Protein AF-A0A812TE23-F1 (afdb_monomer_lite)

Structure (mmCIF, N/CA/C/O backbone):
data_AF-A0A812TE23-F1
#
_entry.id   AF-A0A812TE23-F1
#
loop_
_atom_site.group_PDB
_atom_site.id
_atom_site.type_symbol
_atom_site.label_atom_id
_atom_site.label_alt_id
_atom_site.label_comp_id
_atom_site.label_asym_id
_atom_site.label_entity_id
_atom_site.label_seq_id
_atom_site.pdbx_PDB_ins_code
_atom_site.Cartn_x
_atom_site.Cartn_y
_atom_site.Cartn_z
_atom_site.occupancy
_atom_site.B_iso_or_equiv
_atom_site.auth_seq_id
_atom_site.auth_comp_id
_atom_site.auth_asym_id
_atom_site.auth_atom_id
_atom_site.pdbx_PDB_model_num
ATOM 1 N N . MET A 1 1 ? -45.251 -13.362 -56.489 1.00 48.28 1 MET A N 1
ATOM 2 C CA . MET A 1 1 ? -43.786 -13.548 -56.474 1.00 48.28 1 MET A CA 1
ATOM 3 C C . MET A 1 1 ? -43.136 -12.294 -57.039 1.00 48.28 1 MET A C 1
ATOM 5 O O . MET A 1 1 ? -43.246 -12.066 -58.232 1.00 48.28 1 MET A O 1
ATOM 9 N N . LEU A 1 2 ? -42.513 -11.473 -56.194 1.00 46.50 2 LEU A N 1
ATOM 10 C CA . LEU A 1 2 ? -41.567 -10.437 -56.615 1.00 46.50 2 LEU A CA 1
ATOM 11 C C . LEU A 1 2 ? -40.347 -10.559 -55.700 1.00 46.50 2 LEU A C 1
ATOM 13 O O . LEU A 1 2 ? -40.452 -10.357 -54.493 1.00 46.50 2 LEU A O 1
ATOM 17 N N . GLN A 1 3 ? -39.220 -10.970 -56.277 1.00 48.94 3 GLN A N 1
ATOM 18 C CA . GLN A 1 3 ? -37.922 -10.989 -55.607 1.00 48.94 3 GLN A CA 1
ATOM 19 C C . GLN A 1 3 ? -37.423 -9.546 -55.405 1.00 48.94 3 GLN A C 1
ATOM 21 O O . GLN A 1 3 ? -37.576 -8.729 -56.316 1.00 48.94 3 GLN A O 1
ATOM 26 N N . PRO A 1 4 ? -36.798 -9.210 -54.264 1.00 49.75 4 PRO A N 1
ATOM 27 C CA . PRO A 1 4 ? -36.135 -7.925 -54.099 1.00 49.75 4 PRO A CA 1
ATOM 28 C C . PRO A 1 4 ? -34.776 -7.919 -54.820 1.00 49.75 4 PRO A C 1
ATOM 30 O O . PRO A 1 4 ? -33.971 -8.837 -54.673 1.00 49.75 4 PRO A O 1
ATOM 33 N N . GLN A 1 5 ? -34.528 -6.865 -55.600 1.00 48.06 5 GLN A N 1
ATOM 34 C CA . GLN A 1 5 ? -33.266 -6.611 -56.303 1.00 48.06 5 GLN A CA 1
ATOM 35 C C . GLN A 1 5 ? -32.179 -6.101 -55.329 1.00 48.06 5 GLN A C 1
ATOM 37 O O . GLN A 1 5 ? -32.487 -5.277 -54.461 1.00 48.06 5 GLN A O 1
ATOM 42 N N . PRO A 1 6 ? -30.907 -6.524 -55.463 1.00 48.12 6 PRO A N 1
ATOM 43 C CA . PRO A 1 6 ? -29.810 -6.040 -54.625 1.00 48.12 6 PRO A CA 1
ATOM 44 C C . PRO A 1 6 ? -29.301 -4.656 -55.073 1.00 48.12 6 PRO A C 1
ATOM 46 O O . PRO A 1 6 ? -29.180 -4.377 -56.265 1.00 48.12 6 PRO A O 1
ATOM 49 N N . ARG A 1 7 ? -28.960 -3.782 -54.113 1.00 54.75 7 ARG A N 1
ATOM 50 C CA . ARG A 1 7 ? -28.293 -2.493 -54.385 1.00 54.75 7 ARG A CA 1
ATOM 51 C C . ARG A 1 7 ? -26.775 -2.693 -54.525 1.00 54.75 7 ARG A C 1
ATOM 53 O O . ARG A 1 7 ? -26.202 -3.388 -53.686 1.00 54.75 7 ARG A O 1
ATOM 60 N N . PRO A 1 8 ? -26.092 -2.039 -55.479 1.00 49.41 8 PRO A N 1
ATOM 61 C CA . PRO A 1 8 ? -24.636 -2.047 -55.531 1.00 49.41 8 PRO A CA 1
ATOM 62 C C . PRO A 1 8 ? -24.071 -0.983 -54.577 1.00 49.41 8 PRO A C 1
ATOM 64 O O . PRO A 1 8 ? -24.345 0.204 -54.735 1.00 49.41 8 PRO A O 1
ATOM 67 N N . TYR A 1 9 ? -23.260 -1.389 -53.598 1.00 44.09 9 TYR A N 1
ATOM 68 C CA . TYR A 1 9 ? -22.404 -0.473 -52.832 1.00 44.09 9 TYR A CA 1
ATOM 69 C C . TYR A 1 9 ? -20.944 -0.766 -53.188 1.00 44.09 9 TYR A C 1
ATOM 71 O O . TYR A 1 9 ? -20.261 -1.549 -52.534 1.00 44.09 9 TYR A O 1
ATOM 79 N N . ALA A 1 10 ? -20.476 -0.169 -54.283 1.00 54.53 10 ALA A N 1
ATOM 80 C CA . ALA A 1 10 ? -19.068 -0.167 -54.661 1.00 54.53 10 ALA A CA 1
ATOM 81 C C . ALA A 1 10 ? -18.428 1.135 -54.159 1.00 54.53 10 ALA A C 1
ATOM 83 O O . ALA A 1 10 ? -18.445 2.155 -54.839 1.00 54.53 10 ALA A O 1
ATOM 84 N N . GLY A 1 11 ? -17.881 1.097 -52.945 1.00 45.56 11 GLY A N 1
ATOM 85 C CA . GLY A 1 11 ? -17.063 2.167 -52.375 1.00 45.56 11 GLY A CA 1
ATOM 86 C C . GLY A 1 11 ? -15.777 1.575 -51.812 1.00 45.56 11 GLY A C 1
ATOM 87 O O . GLY A 1 11 ? -15.741 1.127 -50.670 1.00 45.56 11 GLY A O 1
ATOM 88 N N . ARG A 1 12 ? -14.726 1.516 -52.632 1.00 51.06 12 ARG A N 1
ATOM 89 C CA . ARG A 1 12 ? -13.397 1.027 -52.244 1.00 51.06 12 ARG A CA 1
ATOM 90 C C . ARG A 1 12 ? -12.730 2.093 -51.365 1.00 51.06 12 ARG A C 1
ATOM 92 O O . ARG A 1 12 ? -12.370 3.153 -51.866 1.00 51.06 12 ARG A O 1
ATOM 99 N N . MET A 1 13 ? -12.589 1.835 -50.065 1.00 46.22 13 MET A N 1
ATOM 100 C CA . MET A 1 13 ? -11.836 2.714 -49.158 1.00 46.22 13 MET A CA 1
ATOM 101 C C . MET A 1 13 ? -10.345 2.716 -49.550 1.00 46.22 13 MET A C 1
ATOM 103 O O . MET A 1 13 ? -9.791 1.640 -49.796 1.00 46.22 13 MET A O 1
ATOM 107 N N . PRO A 1 14 ? -9.668 3.876 -49.613 1.00 45.31 14 PRO A N 1
ATOM 108 C CA . PRO A 1 14 ? -8.241 3.917 -49.897 1.00 45.31 14 PRO A CA 1
ATOM 109 C C . PRO A 1 14 ? -7.450 3.372 -48.701 1.00 45.31 14 PRO A C 1
ATOM 111 O O . PRO A 1 14 ? -7.550 3.878 -47.583 1.00 45.31 14 PRO A O 1
ATOM 114 N N . VAL A 1 15 ? -6.636 2.344 -48.944 1.00 52.97 15 VAL A N 1
ATOM 115 C CA . VAL A 1 15 ? -5.660 1.841 -47.972 1.00 52.97 15 VAL A CA 1
ATOM 116 C C . VAL A 1 15 ? -4.535 2.871 -47.879 1.00 52.97 15 VAL A C 1
ATOM 118 O O . VAL A 1 15 ? -3.772 3.055 -48.827 1.00 52.97 15 VAL A O 1
ATOM 121 N N . ARG A 1 16 ? -4.437 3.578 -46.748 1.00 47.94 16 ARG A N 1
ATOM 122 C CA . ARG A 1 16 ? -3.275 4.424 -46.458 1.00 47.94 16 ARG A CA 1
ATOM 123 C C . ARG A 1 16 ? -2.052 3.527 -46.262 1.00 47.94 16 ARG A C 1
ATOM 125 O O . ARG A 1 16 ? -2.007 2.731 -45.331 1.00 47.94 16 ARG A O 1
ATOM 132 N N . SER A 1 17 ? -1.069 3.689 -47.143 1.00 53.16 17 SER A N 1
ATOM 133 C CA . SER A 1 17 ? 0.289 3.166 -46.985 1.00 53.16 17 SER A CA 1
ATOM 134 C C . SER A 1 17 ? 0.860 3.613 -45.637 1.00 53.16 17 SER A C 1
ATOM 136 O O . SER A 1 17 ? 0.932 4.816 -45.378 1.00 53.16 17 SER A O 1
ATOM 138 N N . LEU A 1 18 ? 1.279 2.668 -44.789 1.00 48.16 18 LEU A N 1
ATOM 139 C CA . LEU A 1 18 ? 2.090 2.980 -43.613 1.00 48.16 18 LEU A CA 1
ATOM 140 C C . LEU A 1 18 ? 3.427 3.550 -44.102 1.00 48.16 18 LEU A C 1
ATOM 142 O O . LEU A 1 18 ? 4.224 2.847 -44.719 1.00 48.16 18 LEU A O 1
ATOM 146 N N . GLY A 1 19 ? 3.643 4.843 -43.865 1.00 41.72 19 GLY A N 1
ATOM 147 C CA . GLY A 1 19 ? 4.950 5.468 -44.034 1.00 41.72 19 GLY A CA 1
ATOM 148 C C . GLY A 1 19 ? 5.964 4.838 -43.080 1.00 41.72 19 GLY A C 1
ATOM 149 O O . GLY A 1 19 ? 5.621 4.469 -41.956 1.00 41.72 19 GLY A O 1
ATOM 150 N N . ALA A 1 20 ? 7.201 4.694 -43.554 1.00 48.09 20 ALA A N 1
ATOM 151 C CA . ALA A 1 20 ? 8.313 4.127 -42.807 1.00 48.09 20 ALA A CA 1
ATOM 152 C C . ALA A 1 20 ? 8.488 4.814 -41.443 1.00 48.09 20 ALA A C 1
ATOM 154 O O . ALA A 1 20 ? 8.454 6.041 -41.339 1.00 48.09 20 ALA A O 1
ATOM 155 N N . ALA A 1 21 ? 8.675 3.997 -40.405 1.00 48.62 21 ALA A N 1
ATOM 156 C CA . ALA A 1 21 ? 8.909 4.443 -39.043 1.00 48.62 21 ALA A CA 1
ATOM 157 C C . ALA A 1 21 ? 10.182 5.301 -38.975 1.00 48.62 21 ALA A C 1
ATOM 159 O O . ALA A 1 21 ? 11.297 4.792 -39.076 1.00 48.62 21 ALA A O 1
ATOM 160 N N . GLY A 1 22 ? 10.008 6.610 -38.789 1.00 39.00 22 GLY A N 1
ATOM 161 C CA . GLY A 1 22 ? 11.073 7.469 -38.286 1.00 39.00 22 GLY A CA 1
ATOM 162 C C . GLY A 1 22 ? 11.495 6.974 -36.903 1.00 39.00 22 GLY A C 1
ATOM 163 O O . GLY A 1 22 ? 10.648 6.589 -36.096 1.00 39.00 22 GLY A O 1
ATOM 164 N N . SER A 1 23 ? 12.801 6.939 -36.646 1.00 49.88 23 SER A N 1
ATOM 165 C CA . SER A 1 23 ? 13.393 6.460 -35.397 1.00 49.88 23 SER A CA 1
ATOM 166 C C . SER A 1 23 ? 12.857 7.248 -34.198 1.00 49.88 23 SER A C 1
ATOM 168 O O . SER A 1 23 ? 13.327 8.347 -33.896 1.00 49.88 23 SER A O 1
ATOM 170 N N . ALA A 1 24 ? 11.859 6.683 -33.520 1.00 46.22 24 ALA A N 1
ATOM 171 C CA . ALA A 1 24 ? 11.358 7.195 -32.261 1.00 46.22 24 ALA A CA 1
ATOM 172 C C . ALA A 1 24 ? 12.471 7.068 -31.214 1.00 46.22 24 ALA A C 1
ATOM 174 O O . ALA A 1 24 ? 12.925 5.963 -30.912 1.00 46.22 24 ALA A O 1
ATOM 175 N N . GLY A 1 25 ? 12.908 8.193 -30.643 1.00 45.09 25 GLY A N 1
ATOM 176 C CA . GLY A 1 25 ? 13.589 8.155 -29.352 1.00 45.09 25 GLY A CA 1
ATOM 177 C C . GLY A 1 25 ? 12.726 7.340 -28.389 1.00 45.09 25 GLY A C 1
ATOM 178 O O . GLY A 1 25 ? 11.510 7.520 -28.378 1.00 45.09 25 GLY A O 1
ATOM 179 N N . SER A 1 26 ? 13.331 6.393 -27.669 1.00 52.59 26 SER A N 1
ATOM 180 C CA . SER A 1 26 ? 12.645 5.400 -26.829 1.00 52.59 26 SER A CA 1
ATOM 181 C C . SER A 1 26 ? 11.730 6.063 -25.787 1.00 52.59 26 SER A C 1
ATOM 183 O O . SER A 1 26 ? 12.129 6.282 -24.642 1.00 52.59 26 SER A O 1
ATOM 185 N N . ALA A 1 27 ? 10.493 6.374 -26.170 1.00 58.44 27 ALA A N 1
ATOM 186 C CA . ALA A 1 27 ? 9.448 6.796 -25.259 1.00 58.44 27 ALA A CA 1
ATOM 187 C C . ALA A 1 27 ? 9.088 5.587 -24.394 1.00 58.44 27 ALA A C 1
ATOM 189 O O . ALA A 1 27 ? 8.656 4.550 -24.899 1.00 58.44 27 ALA A O 1
ATOM 190 N N . THR A 1 28 ? 9.322 5.689 -23.088 1.00 68.12 28 THR A N 1
ATOM 191 C CA . THR A 1 28 ? 8.915 4.645 -22.151 1.00 68.12 28 THR A CA 1
ATOM 192 C C . THR A 1 28 ? 7.395 4.503 -22.206 1.00 68.12 28 THR A C 1
ATOM 194 O O . THR A 1 28 ? 6.668 5.496 -22.180 1.00 68.12 28 THR A O 1
ATOM 197 N N . ALA A 1 29 ? 6.904 3.265 -22.312 1.00 79.94 29 ALA A N 1
ATOM 198 C CA . ALA A 1 29 ? 5.469 3.007 -22.339 1.00 79.94 29 ALA A CA 1
ATOM 199 C C . ALA A 1 29 ? 4.780 3.632 -21.102 1.00 79.94 29 ALA A C 1
ATOM 201 O O . ALA A 1 29 ? 5.382 3.630 -20.012 1.00 79.94 29 ALA A O 1
ATOM 202 N N . PRO A 1 30 ? 3.540 4.151 -21.238 1.00 85.44 30 PRO A N 1
ATOM 203 C CA . PRO A 1 30 ? 2.757 4.631 -20.103 1.00 85.44 30 PRO A CA 1
ATOM 204 C C . PRO A 1 30 ? 2.732 3.598 -18.974 1.00 85.44 30 PRO A C 1
ATOM 206 O O . PRO A 1 30 ? 2.687 2.396 -19.231 1.00 85.44 30 PRO A O 1
ATOM 209 N N . TYR A 1 31 ? 2.791 4.065 -17.726 1.00 90.31 31 TYR A N 1
ATOM 210 C CA . TYR A 1 31 ? 2.748 3.223 -16.520 1.00 90.31 31 TYR A CA 1
ATOM 211 C C . TYR A 1 31 ? 3.882 2.195 -16.371 1.00 90.31 31 TYR A C 1
ATOM 213 O O . TYR A 1 31 ? 3.830 1.322 -15.505 1.00 90.31 31 TYR A O 1
ATOM 221 N N . SER A 1 32 ? 4.936 2.274 -17.192 1.00 89.12 32 SER A N 1
ATOM 222 C CA . SER A 1 32 ? 6.058 1.324 -17.147 1.00 89.12 32 SER A CA 1
ATOM 223 C C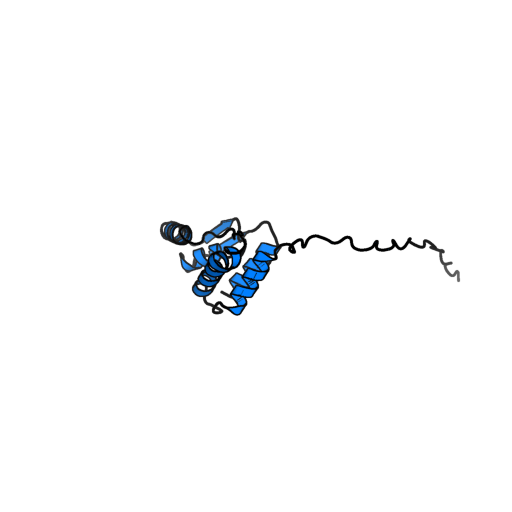 . SER A 1 32 ? 6.717 1.216 -15.768 1.00 89.12 32 SER A C 1
ATOM 225 O O . SER A 1 32 ? 7.237 0.157 -15.424 1.00 89.12 32 SER A O 1
ATOM 227 N N . LYS A 1 33 ? 6.683 2.273 -14.949 1.00 90.25 33 LYS A N 1
ATOM 228 C CA . LYS A 1 33 ? 7.248 2.262 -13.592 1.00 90.25 33 LYS A CA 1
ATOM 229 C C . LYS A 1 33 ? 6.356 1.512 -12.610 1.00 90.25 33 LYS A C 1
ATOM 231 O O . LYS A 1 33 ? 6.850 0.685 -11.853 1.00 90.25 33 LYS A O 1
ATOM 236 N N . GLU A 1 34 ? 5.061 1.782 -12.648 1.00 94.50 34 GLU A N 1
ATOM 237 C CA . GLU A 1 34 ? 4.043 1.179 -11.794 1.00 94.50 34 GLU A CA 1
ATOM 238 C C . GLU A 1 34 ? 3.888 -0.316 -12.104 1.00 94.50 34 GLU A C 1
ATOM 240 O O . GLU A 1 34 ? 3.814 -1.135 -11.191 1.00 94.50 34 GLU A O 1
ATOM 245 N N . LEU A 1 35 ? 3.942 -0.694 -13.385 1.00 95.50 35 LEU A N 1
ATOM 246 C CA . LEU A 1 35 ? 3.930 -2.097 -13.805 1.00 95.50 35 LEU A CA 1
ATOM 247 C C . LEU A 1 35 ? 5.205 -2.836 -13.384 1.00 95.50 35 LEU A C 1
ATOM 249 O O . LEU A 1 35 ? 5.129 -3.968 -12.912 1.00 95.50 35 LEU A O 1
ATOM 253 N N . ARG A 1 36 ? 6.381 -2.204 -13.497 1.00 94.38 36 ARG A N 1
ATOM 254 C CA . ARG A 1 36 ? 7.635 -2.784 -12.986 1.00 94.38 36 ARG A CA 1
ATOM 255 C C . ARG A 1 36 ? 7.620 -2.944 -11.469 1.00 94.38 36 ARG A C 1
ATOM 257 O O . ARG A 1 36 ? 8.146 -3.938 -10.981 1.00 94.38 36 ARG A O 1
ATOM 264 N N . LEU A 1 37 ? 7.019 -2.002 -10.742 1.00 95.56 37 LEU A N 1
ATOM 265 C CA . LEU A 1 37 ? 6.812 -2.127 -9.302 1.00 95.56 37 LEU A CA 1
ATOM 266 C C . LEU A 1 37 ? 5.909 -3.320 -8.981 1.00 95.56 37 LEU A C 1
ATOM 268 O O . LEU A 1 37 ? 6.277 -4.130 -8.137 1.00 95.56 37 LEU A O 1
ATOM 272 N N . LEU A 1 38 ? 4.776 -3.467 -9.675 1.00 97.62 38 LEU A N 1
ATOM 273 C CA . LEU A 1 38 ? 3.883 -4.609 -9.476 1.00 97.62 38 LEU A CA 1
ATOM 274 C C . LEU A 1 38 ? 4.620 -5.933 -9.712 1.00 97.62 38 LEU A C 1
ATOM 276 O O . LEU A 1 38 ? 4.575 -6.816 -8.864 1.00 97.62 38 LEU A O 1
ATOM 280 N N . LEU A 1 39 ? 5.346 -6.053 -10.826 1.00 97.12 39 LEU A N 1
ATOM 281 C CA . LEU A 1 39 ? 6.135 -7.250 -11.127 1.00 97.12 39 LEU A CA 1
ATOM 282 C C . LEU A 1 39 ? 7.206 -7.528 -10.069 1.00 97.12 39 LEU A C 1
ATOM 284 O O . LEU A 1 39 ? 7.415 -8.683 -9.713 1.00 97.12 39 LEU A O 1
ATOM 288 N N . HIS A 1 40 ? 7.870 -6.487 -9.562 1.00 96.38 40 HIS A N 1
ATOM 289 C CA . HIS A 1 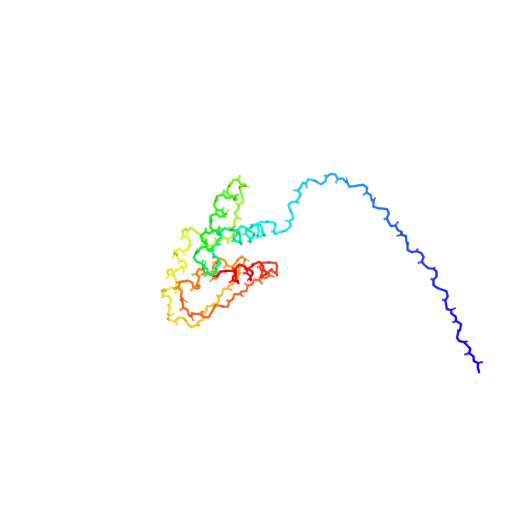40 ? 8.839 -6.631 -8.482 1.00 96.38 40 HIS A CA 1
ATOM 290 C C . HIS A 1 40 ? 8.173 -7.195 -7.225 1.00 96.38 40 HIS A C 1
ATOM 292 O O . HIS A 1 40 ? 8.598 -8.240 -6.748 1.00 96.38 40 HIS A O 1
ATOM 298 N N . VAL A 1 41 ? 7.078 -6.582 -6.762 1.00 98.06 41 VAL A N 1
ATOM 299 C CA . VAL A 1 41 ? 6.315 -7.046 -5.591 1.00 98.06 41 VAL A CA 1
ATOM 300 C C . VAL A 1 41 ? 5.898 -8.508 -5.737 1.00 98.06 41 VAL A C 1
ATOM 302 O O . VAL A 1 41 ? 6.164 -9.298 -4.839 1.00 98.06 41 VAL A O 1
ATOM 305 N N . LEU A 1 42 ? 5.310 -8.886 -6.874 1.00 98.12 42 LEU A N 1
ATOM 306 C CA . LEU A 1 42 ? 4.868 -10.264 -7.118 1.00 98.12 42 LEU A CA 1
ATOM 307 C C . LEU A 1 42 ? 6.020 -11.280 -7.106 1.00 98.12 42 LEU A C 1
ATOM 309 O O . LEU A 1 42 ? 5.791 -12.459 -6.852 1.00 98.12 42 LEU A O 1
ATOM 313 N N . HIS A 1 43 ? 7.243 -10.846 -7.417 1.00 97.88 43 HIS A N 1
ATOM 314 C CA . HIS A 1 43 ? 8.411 -11.718 -7.485 1.00 97.88 43 HIS A CA 1
ATOM 315 C C . HIS A 1 43 ? 9.182 -11.807 -6.164 1.00 97.88 43 HIS A C 1
ATOM 317 O O . HIS A 1 43 ? 9.761 -12.851 -5.873 1.00 97.88 43 HIS A O 1
ATOM 323 N N . THR A 1 44 ? 9.234 -10.721 -5.389 1.00 97.75 44 THR A N 1
ATOM 324 C CA . THR A 1 44 ? 10.167 -10.591 -4.258 1.00 97.75 44 THR A CA 1
ATOM 325 C C . THR A 1 44 ? 9.493 -10.428 -2.900 1.00 97.75 44 THR A C 1
ATOM 327 O O . THR A 1 44 ? 10.138 -10.683 -1.883 1.00 97.75 44 THR A O 1
ATOM 330 N N . ALA A 1 45 ? 8.221 -10.023 -2.849 1.00 98.38 45 ALA A N 1
ATOM 331 C CA . ALA A 1 45 ? 7.481 -9.935 -1.595 1.00 98.38 45 ALA A CA 1
ATOM 332 C C . ALA A 1 45 ? 6.844 -11.277 -1.211 1.00 98.38 45 ALA A C 1
ATOM 334 O O . ALA A 1 45 ? 6.615 -12.157 -2.040 1.00 98.38 45 ALA A O 1
ATOM 335 N N . THR A 1 46 ? 6.532 -11.422 0.075 1.00 98.56 46 THR A N 1
ATOM 336 C CA . THR A 1 46 ? 5.812 -12.591 0.591 1.00 98.56 46 THR A CA 1
ATOM 337 C C . THR A 1 46 ? 4.309 -12.399 0.400 1.00 98.56 46 THR A C 1
ATOM 339 O O . THR A 1 46 ? 3.744 -11.440 0.927 1.00 98.56 46 THR A O 1
ATOM 342 N N . ALA A 1 47 ? 3.662 -13.315 -0.325 1.00 98.44 47 ALA A N 1
ATOM 343 C CA . ALA A 1 47 ? 2.211 -13.304 -0.509 1.00 98.44 47 ALA A CA 1
ATOM 344 C C . ALA A 1 47 ? 1.476 -13.425 0.840 1.00 98.44 47 ALA A C 1
ATOM 346 O O . ALA A 1 47 ? 1.861 -14.236 1.685 1.00 98.44 47 ALA A O 1
ATOM 347 N N . GLY A 1 48 ? 0.423 -12.631 1.040 1.00 98.19 48 GLY A N 1
ATOM 348 C CA . GLY A 1 48 ? -0.329 -12.565 2.298 1.00 98.19 48 GLY A CA 1
ATOM 349 C C . GLY A 1 48 ? 0.388 -11.819 3.432 1.00 98.19 48 GLY A C 1
ATOM 350 O O . GLY A 1 48 ? -0.014 -11.933 4.592 1.00 98.19 48 GLY A O 1
ATOM 351 N N . SER A 1 49 ? 1.480 -11.102 3.134 1.00 98.38 49 SER A N 1
ATOM 352 C CA . SER A 1 49 ? 2.186 -10.253 4.095 1.00 98.38 49 SER A CA 1
ATOM 353 C C . SER A 1 49 ? 2.179 -8.783 3.657 1.00 98.38 49 SER A C 1
ATOM 355 O O . SER A 1 49 ? 3.067 -8.351 2.907 1.00 98.38 49 SER A O 1
ATOM 357 N N . PRO A 1 50 ? 1.270 -7.951 4.201 1.00 97.94 50 PRO A N 1
ATOM 358 C CA . PRO A 1 50 ? 1.221 -6.524 3.885 1.00 97.94 50 PRO A CA 1
ATOM 359 C C . PRO A 1 50 ? 2.514 -5.783 4.235 1.00 97.94 50 PRO A C 1
ATOM 361 O O . PRO A 1 50 ? 2.918 -4.860 3.525 1.00 97.94 50 PRO A O 1
ATOM 364 N N . SER A 1 51 ? 3.192 -6.203 5.308 1.00 97.94 51 SER A N 1
ATOM 365 C CA . SER A 1 51 ? 4.478 -5.636 5.723 1.00 97.94 51 SER A CA 1
ATOM 366 C C . SER A 1 51 ? 5.574 -5.927 4.699 1.00 97.94 51 SER A C 1
ATOM 368 O O . SER A 1 51 ? 6.240 -4.995 4.253 1.00 97.94 51 SER A O 1
ATOM 370 N N . SER A 1 52 ? 5.698 -7.184 4.247 1.00 98.31 52 SER A N 1
ATOM 371 C CA . SER A 1 52 ? 6.676 -7.564 3.217 1.00 98.31 52 SER A CA 1
ATOM 372 C C . SER A 1 52 ? 6.424 -6.826 1.900 1.00 98.31 52 SER A C 1
ATOM 374 O O . SER A 1 52 ? 7.365 -6.366 1.248 1.00 98.31 52 SER A O 1
ATOM 376 N N . VAL A 1 53 ? 5.155 -6.649 1.518 1.00 98.50 53 VAL A N 1
ATOM 377 C CA . VAL A 1 53 ? 4.783 -5.874 0.327 1.00 98.50 53 VAL A CA 1
ATOM 378 C C . VAL A 1 53 ? 5.175 -4.400 0.470 1.00 98.50 53 VAL A C 1
ATOM 380 O O . VAL A 1 53 ? 5.777 -3.846 -0.451 1.00 98.50 53 VAL A O 1
ATOM 383 N N . CYS A 1 54 ? 4.907 -3.765 1.616 1.00 97.50 54 CYS A N 1
ATOM 384 C CA . CYS A 1 54 ? 5.324 -2.380 1.870 1.00 97.50 54 CYS A CA 1
ATOM 385 C C . CYS A 1 54 ? 6.848 -2.208 1.780 1.00 97.50 54 CYS A C 1
ATOM 387 O O . CYS A 1 54 ? 7.317 -1.268 1.138 1.00 97.50 54 CYS A O 1
ATOM 389 N N . GLU A 1 55 ? 7.611 -3.125 2.378 1.00 96.12 55 GLU A N 1
ATOM 390 C CA . GLU A 1 55 ? 9.080 -3.112 2.353 1.00 96.12 55 GLU A CA 1
ATOM 391 C C . GLU A 1 55 ? 9.628 -3.216 0.924 1.00 96.12 55 GLU A C 1
ATOM 393 O O . GLU A 1 55 ? 10.496 -2.435 0.533 1.00 96.12 55 GLU A O 1
ATOM 398 N N . ASN A 1 56 ? 9.080 -4.122 0.108 1.00 96.94 56 ASN A N 1
ATOM 399 C CA . ASN A 1 56 ? 9.488 -4.278 -1.291 1.00 96.94 56 ASN A CA 1
ATOM 400 C C . ASN A 1 56 ? 9.113 -3.060 -2.151 1.00 96.94 56 ASN A C 1
ATOM 402 O O . ASN A 1 56 ? 9.891 -2.648 -3.012 1.00 96.94 56 ASN A O 1
ATOM 406 N N . ILE A 1 57 ? 7.956 -2.439 -1.905 1.00 95.94 57 ILE A N 1
ATOM 407 C CA . ILE A 1 57 ? 7.555 -1.199 -2.587 1.00 95.94 57 ILE A CA 1
ATOM 408 C C . ILE A 1 57 ? 8.528 -0.054 -2.268 1.00 95.94 57 ILE A C 1
ATOM 410 O O . ILE A 1 57 ? 8.972 0.653 -3.180 1.00 95.94 57 ILE A O 1
ATOM 414 N N . GLU A 1 58 ? 8.881 0.133 -0.994 1.00 92.94 58 GLU A N 1
ATOM 415 C CA . GLU A 1 58 ? 9.843 1.164 -0.590 1.00 92.94 58 GLU A CA 1
ATOM 416 C C . GLU A 1 58 ? 11.239 0.884 -1.146 1.00 92.94 58 GLU A C 1
ATOM 418 O O . GLU A 1 58 ? 11.856 1.787 -1.718 1.00 92.94 58 GLU A O 1
ATOM 423 N N . GLY A 1 59 ? 11.696 -0.368 -1.060 1.00 90.75 59 GLY A N 1
ATOM 424 C CA . GLY A 1 59 ? 12.983 -0.803 -1.598 1.00 90.75 59 GLY A CA 1
ATOM 425 C C . GLY A 1 59 ? 13.095 -0.595 -3.110 1.00 90.75 59 GLY A C 1
ATOM 426 O O . GLY A 1 59 ? 14.117 -0.110 -3.601 1.00 90.75 59 GLY A O 1
ATOM 427 N N . PHE A 1 60 ? 12.027 -0.867 -3.863 1.00 90.81 60 PHE A N 1
ATOM 428 C CA . PHE A 1 60 ? 11.979 -0.587 -5.299 1.00 90.81 60 PHE A CA 1
ATOM 429 C C . PHE A 1 60 ? 12.118 0.915 -5.594 1.00 90.81 60 PHE A 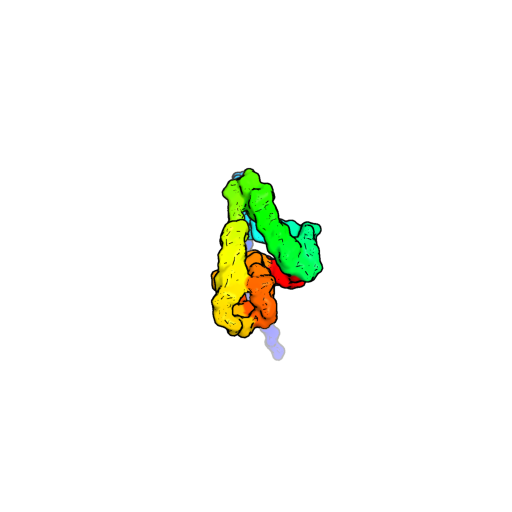C 1
ATOM 431 O O . PHE A 1 60 ? 12.873 1.317 -6.486 1.00 90.81 60 PHE A O 1
ATOM 438 N N . GLY A 1 61 ? 11.416 1.758 -4.831 1.00 81.50 61 GLY A N 1
ATOM 439 C CA . GLY A 1 61 ? 11.462 3.211 -4.982 1.00 81.50 61 GLY A CA 1
ATOM 440 C C . GLY A 1 61 ? 12.838 3.813 -4.688 1.00 81.50 61 GLY A C 1
ATOM 441 O O . GLY A 1 61 ? 13.296 4.672 -5.444 1.00 81.50 61 GLY A O 1
ATOM 442 N N . SER A 1 62 ? 13.504 3.361 -3.623 1.00 74.56 62 SER A N 1
ATOM 443 C CA . SER A 1 62 ? 14.801 3.896 -3.188 1.00 74.56 62 SER A CA 1
ATOM 444 C C . SER A 1 62 ? 15.983 3.336 -3.986 1.00 74.56 62 SER A C 1
ATOM 446 O O . SER A 1 62 ? 16.844 4.108 -4.411 1.00 74.56 62 SER A O 1
ATOM 448 N N . HIS A 1 63 ? 16.028 2.024 -4.237 1.00 67.12 63 HIS A N 1
ATOM 449 C CA . HIS A 1 63 ? 17.210 1.364 -4.803 1.00 67.12 63 HIS A CA 1
ATOM 450 C C . HIS A 1 63 ? 17.161 1.212 -6.326 1.00 67.12 63 HIS A C 1
ATOM 452 O O . HIS A 1 63 ? 18.179 1.407 -6.987 1.00 67.12 63 HIS A O 1
ATOM 458 N N . LEU A 1 64 ? 15.997 0.901 -6.906 1.00 65.75 64 LEU A N 1
ATOM 459 C CA . LEU A 1 64 ? 15.893 0.572 -8.337 1.00 65.75 64 LEU A CA 1
ATOM 460 C C . LEU A 1 64 ? 15.535 1.779 -9.212 1.00 65.75 64 LEU A C 1
ATOM 462 O O . LEU A 1 64 ? 15.948 1.848 -10.370 1.00 65.75 64 LEU A O 1
ATOM 466 N N . LEU A 1 65 ? 14.805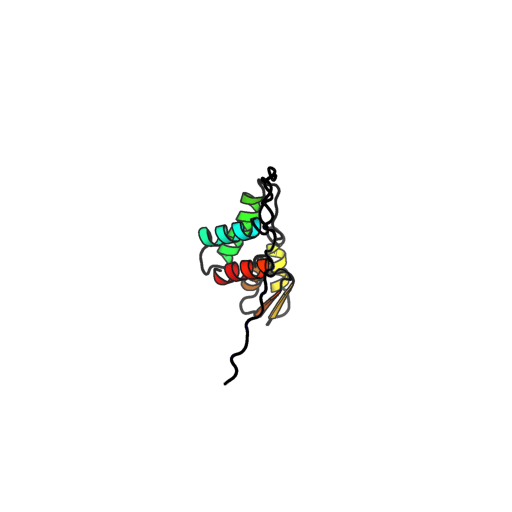 2.758 -8.673 1.00 63.97 65 LEU A N 1
ATOM 467 C CA . LEU A 1 65 ? 14.475 3.994 -9.394 1.00 63.97 65 LEU A CA 1
ATOM 468 C C . LEU A 1 65 ? 15.395 5.173 -9.053 1.00 63.97 65 LEU A C 1
ATOM 470 O O . LEU A 1 65 ? 15.595 6.044 -9.907 1.00 63.97 65 LEU A O 1
ATOM 474 N N . GLY A 1 66 ? 16.026 5.160 -7.873 1.00 58.97 66 GLY A N 1
ATOM 475 C CA . GLY A 1 66 ? 17.012 6.167 -7.464 1.00 58.97 66 GLY A CA 1
ATOM 476 C C . GLY A 1 66 ? 18.197 6.270 -8.429 1.00 58.97 66 GLY A C 1
ATOM 477 O O . GLY A 1 66 ? 18.651 7.370 -8.742 1.00 58.97 66 GLY A O 1
ATOM 478 N N . GLN A 1 67 ? 18.615 5.144 -9.016 1.00 59.84 67 GLN A N 1
ATOM 479 C CA . GLN A 1 67 ? 19.658 5.101 -10.050 1.00 59.84 67 GLN A CA 1
ATOM 480 C C . GLN A 1 67 ? 19.249 5.807 -11.355 1.00 59.84 67 GLN A C 1
ATOM 482 O O . GLN A 1 67 ? 20.101 6.272 -12.104 1.00 59.84 67 GLN A O 1
ATOM 487 N N . SER A 1 68 ? 17.944 5.929 -11.616 1.00 59.34 68 SER A N 1
ATOM 488 C CA . SER A 1 68 ? 17.386 6.526 -12.837 1.00 59.34 68 SER A CA 1
ATOM 489 C C . SER A 1 68 ? 16.886 7.966 -12.639 1.00 59.34 68 SER A C 1
ATOM 491 O O . SER A 1 68 ? 16.211 8.493 -13.522 1.00 59.34 68 SER A O 1
ATOM 493 N N . ARG A 1 69 ? 17.144 8.596 -11.477 1.00 63.25 69 ARG A N 1
ATOM 494 C CA . ARG A 1 69 ? 16.547 9.891 -11.062 1.00 63.25 69 ARG A CA 1
ATOM 495 C C . ARG A 1 69 ? 15.014 9.919 -11.155 1.00 63.25 69 ARG A C 1
ATOM 497 O O . ARG A 1 69 ? 14.411 10.976 -11.321 1.00 63.25 69 ARG A O 1
ATOM 504 N N . SER A 1 70 ? 14.379 8.755 -11.058 1.00 65.88 70 SER A N 1
ATOM 505 C CA . SER A 1 70 ? 12.929 8.609 -11.048 1.00 65.88 70 SER A CA 1
ATOM 506 C C . SER A 1 70 ? 12.478 8.346 -9.618 1.00 65.88 70 SER A C 1
ATOM 508 O O . SER A 1 70 ? 13.122 7.597 -8.894 1.00 65.88 70 SER A O 1
ATOM 510 N N . TRP A 1 71 ? 11.341 8.906 -9.221 1.00 74.69 71 TRP A N 1
ATOM 511 C CA . TRP A 1 71 ? 10.725 8.642 -7.923 1.00 74.69 71 TRP A CA 1
ATOM 512 C C . TRP A 1 71 ? 9.295 8.136 -8.088 1.00 74.69 71 TRP A C 1
ATOM 514 O O . TRP A 1 71 ? 8.609 8.435 -9.075 1.00 74.69 71 TRP A O 1
ATOM 524 N N . LEU A 1 72 ? 8.856 7.360 -7.101 1.00 81.94 72 LEU A N 1
ATOM 525 C CA . LEU A 1 72 ? 7.453 7.018 -6.912 1.00 81.94 72 LEU A CA 1
ATOM 526 C C . LEU A 1 72 ? 6.784 8.071 -6.033 1.00 81.94 72 LEU A C 1
ATOM 528 O O . LEU A 1 72 ? 7.420 8.695 -5.183 1.00 81.94 72 LEU A O 1
ATOM 532 N N . LYS A 1 73 ? 5.474 8.232 -6.199 1.00 83.94 73 LYS A N 1
ATOM 533 C CA . LYS A 1 73 ? 4.651 9.147 -5.397 1.00 83.94 73 LYS A CA 1
ATOM 534 C C . LYS A 1 73 ? 4.257 8.514 -4.053 1.00 83.94 73 LYS A C 1
ATOM 536 O O . LYS A 1 73 ? 3.095 8.544 -3.671 1.00 83.94 73 LYS A O 1
ATOM 541 N N . LEU A 1 74 ? 5.209 7.885 -3.363 1.00 85.94 74 LEU A N 1
ATOM 542 C CA . LEU A 1 74 ? 4.942 7.153 -2.124 1.00 85.94 74 LEU A CA 1
ATOM 543 C C . LEU A 1 74 ? 4.998 8.061 -0.897 1.00 85.94 74 LEU A C 1
ATOM 545 O O . LEU A 1 74 ? 5.871 8.925 -0.770 1.00 85.94 74 LEU A O 1
ATOM 549 N N . ALA A 1 75 ? 4.140 7.757 0.072 1.00 81.75 75 ALA A N 1
ATOM 550 C CA . ALA A 1 75 ? 4.270 8.211 1.453 1.00 81.75 75 ALA A CA 1
ATOM 551 C C . ALA A 1 75 ? 5.268 7.339 2.254 1.00 81.75 75 ALA A C 1
ATOM 553 O O . ALA A 1 75 ? 5.016 7.027 3.412 1.00 81.75 75 ALA A O 1
ATOM 554 N N . GLY A 1 76 ? 6.374 6.919 1.628 1.00 82.88 76 GLY A N 1
ATOM 555 C CA . GLY A 1 76 ? 7.406 6.067 2.237 1.00 82.88 76 GLY A CA 1
ATOM 556 C C . GLY A 1 76 ? 8.448 6.837 3.058 1.00 82.88 76 GLY A C 1
ATOM 557 O O . GLY A 1 76 ? 8.378 8.069 3.190 1.00 82.88 76 GLY A O 1
ATOM 558 N N . GLY A 1 77 ? 9.438 6.121 3.598 1.00 88.19 77 GLY A N 1
ATOM 559 C CA . GLY A 1 77 ? 10.503 6.703 4.422 1.00 88.19 77 GLY A CA 1
ATOM 560 C C . GLY A 1 77 ? 9.941 7.452 5.633 1.00 88.19 77 GLY A C 1
ATOM 561 O O . GLY A 1 77 ? 9.032 6.968 6.297 1.00 88.19 77 GLY A O 1
ATOM 562 N N . ASN A 1 78 ? 10.411 8.677 5.893 1.00 91.19 78 ASN A N 1
ATOM 563 C CA . ASN A 1 78 ? 9.991 9.468 7.063 1.00 91.19 78 ASN A CA 1
ATOM 564 C C . ASN A 1 78 ? 8.489 9.805 7.102 1.00 91.19 78 ASN A C 1
ATOM 566 O O . ASN A 1 78 ? 7.973 10.169 8.156 1.00 91.19 78 ASN A O 1
ATOM 570 N N . LYS A 1 79 ? 7.771 9.688 5.977 1.00 91.75 79 LYS A N 1
ATOM 571 C CA . LYS A 1 79 ? 6.317 9.913 5.931 1.00 91.75 79 LYS A CA 1
ATOM 572 C C . LYS A 1 79 ? 5.526 8.698 6.419 1.00 91.75 79 LYS A C 1
ATOM 574 O O . LYS A 1 79 ? 4.439 8.875 6.963 1.00 91.75 79 LYS A O 1
ATOM 579 N N . ALA A 1 80 ? 6.076 7.493 6.281 1.00 94.19 80 ALA A N 1
ATOM 580 C CA . ALA A 1 80 ? 5.423 6.255 6.688 1.00 94.19 80 ALA A CA 1
ATOM 581 C C . ALA A 1 80 ? 5.113 6.197 8.198 1.00 94.19 80 ALA A C 1
ATOM 583 O O . ALA A 1 80 ? 3.965 5.900 8.537 1.00 94.19 80 ALA A O 1
ATOM 584 N N . PRO A 1 81 ? 6.048 6.516 9.122 1.00 95.94 81 PRO A N 1
ATOM 585 C CA . PRO A 1 81 ? 5.734 6.547 10.548 1.00 95.94 81 PRO A CA 1
ATOM 586 C C . PRO A 1 81 ? 4.781 7.693 10.903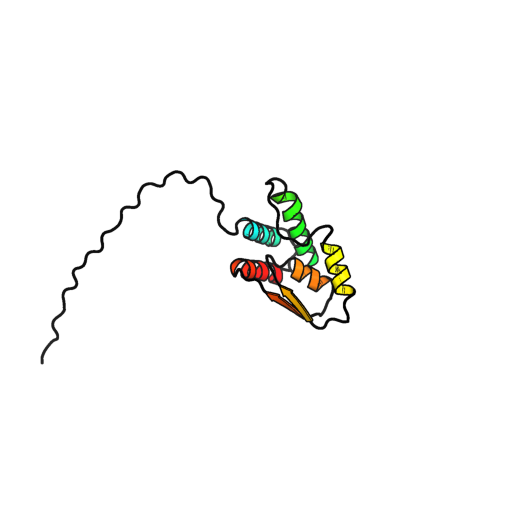 1.00 95.94 81 PRO A C 1
ATOM 588 O O . PRO A 1 81 ? 3.934 7.512 11.768 1.00 95.94 81 PRO A O 1
ATOM 591 N N . ILE A 1 82 ? 4.844 8.837 10.209 1.00 96.44 82 ILE A N 1
ATOM 592 C CA . ILE A 1 82 ? 3.901 9.946 10.428 1.00 96.44 82 ILE A CA 1
ATOM 593 C C . ILE A 1 82 ? 2.471 9.507 10.092 1.00 96.44 82 ILE A C 1
ATOM 595 O O . ILE A 1 82 ? 1.565 9.739 10.889 1.00 96.44 82 ILE A O 1
ATOM 599 N N . LEU A 1 83 ? 2.270 8.834 8.953 1.00 95.06 83 LEU A N 1
ATOM 600 C CA . LEU A 1 83 ? 0.967 8.288 8.565 1.00 95.06 83 LEU A CA 1
ATOM 601 C C . LEU A 1 83 ? 0.457 7.275 9.597 1.00 95.06 83 LEU A C 1
ATOM 603 O O . LEU A 1 83 ? -0.703 7.342 10.001 1.00 95.06 83 LEU A O 1
ATOM 607 N N . THR A 1 84 ? 1.325 6.368 10.052 1.00 95.25 84 THR A N 1
ATOM 608 C CA . THR A 1 84 ? 0.990 5.378 11.085 1.00 95.25 84 THR A CA 1
ATOM 609 C C . THR A 1 84 ? 0.560 6.059 12.385 1.00 95.25 84 THR A C 1
ATOM 611 O O . THR A 1 84 ? -0.536 5.787 12.871 1.00 95.25 84 THR A O 1
ATOM 614 N N . CYS A 1 85 ? 1.362 6.991 12.907 1.00 96.00 85 CYS A N 1
ATOM 615 C CA . CYS A 1 85 ? 1.054 7.715 14.140 1.00 96.00 85 CYS A CA 1
ATOM 616 C C . CYS A 1 85 ? -0.236 8.534 14.025 1.00 96.00 85 CYS A C 1
ATOM 618 O O . CYS A 1 85 ? -1.059 8.500 14.932 1.00 96.00 85 CYS A O 1
ATOM 620 N N . ALA A 1 86 ? -0.440 9.245 12.912 1.00 94.75 86 ALA A N 1
ATOM 621 C CA . ALA A 1 86 ? -1.649 10.039 12.697 1.00 94.75 86 ALA A CA 1
ATOM 622 C C . ALA A 1 86 ? -2.909 9.162 12.656 1.00 94.75 86 ALA A C 1
ATOM 624 O O . ALA A 1 86 ? -3.935 9.529 13.225 1.00 94.75 86 ALA A O 1
ATOM 625 N N . SER A 1 87 ? -2.814 7.983 12.036 1.00 93.88 87 SER A N 1
ATOM 626 C CA . SER A 1 87 ? -3.922 7.024 11.962 1.00 93.88 87 SER A CA 1
ATOM 627 C C . SER A 1 87 ? -4.240 6.436 13.339 1.00 93.88 87 SER A C 1
ATOM 629 O O . SER A 1 87 ? -5.394 6.385 13.746 1.00 93.88 87 SER A O 1
ATOM 631 N N . GLN A 1 88 ? -3.216 6.065 14.110 1.00 93.75 88 GLN A N 1
ATOM 632 C CA . GLN A 1 88 ? -3.383 5.514 15.460 1.00 93.75 88 GLN A CA 1
ATOM 633 C C . GLN A 1 88 ? -3.867 6.545 16.487 1.00 93.75 88 GLN A C 1
ATOM 635 O O . GLN A 1 88 ? -4.550 6.181 17.439 1.00 93.75 88 GLN A O 1
ATOM 640 N N . ALA A 1 89 ? -3.517 7.821 16.307 1.00 93.31 89 ALA A N 1
ATOM 641 C CA . ALA A 1 89 ? -3.928 8.906 17.195 1.00 93.31 89 ALA A CA 1
ATOM 642 C C . ALA A 1 89 ? -5.356 9.405 16.928 1.00 93.31 89 ALA A C 1
ATOM 644 O O . ALA A 1 89 ? -5.937 10.083 17.777 1.00 93.31 89 ALA A O 1
ATOM 645 N N . ALA A 1 90 ? -5.923 9.112 15.757 1.00 89.69 90 ALA A N 1
ATOM 646 C CA . ALA A 1 90 ? -7.304 9.468 15.478 1.00 89.69 90 ALA A CA 1
ATOM 647 C C . ALA A 1 90 ? -8.267 8.656 16.381 1.00 89.69 90 ALA A C 1
ATOM 649 O O . ALA A 1 90 ? -7.922 7.562 16.836 1.00 89.69 90 ALA A O 1
ATOM 650 N N . PRO A 1 91 ? -9.484 9.165 16.661 1.00 87.00 91 PRO A N 1
ATOM 651 C CA . PRO A 1 91 ? -10.484 8.452 17.465 1.00 87.00 91 PRO A CA 1
ATOM 652 C C . PRO A 1 91 ? -10.724 7.033 16.932 1.00 87.00 91 PRO A C 1
ATOM 654 O O . PRO A 1 91 ? -10.489 6.830 15.743 1.00 87.00 91 PRO A O 1
ATOM 657 N N . PRO A 1 92 ? -11.212 6.068 17.737 1.00 79.19 92 PRO A N 1
ATOM 658 C CA . PRO A 1 92 ? -11.443 4.695 17.283 1.00 79.19 92 PRO A CA 1
ATOM 659 C C . PRO A 1 92 ? -12.151 4.652 15.920 1.00 79.19 92 PRO A C 1
ATOM 661 O O . PRO A 1 92 ? -13.332 4.987 15.807 1.00 79.19 92 PRO A O 1
ATOM 664 N N . GLN A 1 93 ? -11.402 4.310 14.866 1.00 74.38 93 GLN A N 1
ATOM 665 C CA . GLN A 1 93 ? -11.896 4.402 13.497 1.00 74.38 93 GLN A CA 1
ATOM 666 C C . GLN A 1 93 ? -12.586 3.106 13.107 1.00 74.38 93 GLN A C 1
ATOM 668 O O . GLN A 1 93 ? -11.978 2.039 13.071 1.00 74.38 93 GLN A O 1
ATOM 673 N N . THR A 1 94 ? -13.853 3.209 12.724 1.00 83.25 94 THR A N 1
ATOM 674 C CA . THR A 1 94 ? -14.560 2.115 12.049 1.00 83.25 94 THR A CA 1
ATOM 675 C C . THR A 1 94 ? -14.357 2.167 10.536 1.00 83.25 94 THR A C 1
ATOM 677 O O . THR A 1 94 ? -14.605 1.180 9.838 1.00 83.25 94 THR A O 1
ATOM 680 N N . SER A 1 95 ? -13.927 3.311 9.994 1.00 94.19 95 SER A N 1
ATOM 681 C CA . SER A 1 95 ? -13.728 3.519 8.561 1.00 94.19 95 SER A CA 1
ATOM 682 C C . SER A 1 95 ? -12.689 4.604 8.272 1.00 94.19 95 SER A C 1
ATOM 684 O O . SER A 1 95 ? -12.578 5.575 9.017 1.00 94.19 95 SER A O 1
ATOM 686 N N . VAL A 1 96 ? -11.961 4.448 7.166 1.00 95.88 96 VAL A N 1
ATOM 687 C CA . VAL A 1 96 ? -10.969 5.395 6.642 1.00 95.88 96 VAL A CA 1
ATOM 688 C C . VAL A 1 96 ? -11.267 5.640 5.164 1.00 95.88 96 VAL A C 1
ATOM 690 O O . VAL A 1 96 ? -11.537 4.692 4.427 1.00 95.88 96 VAL A O 1
ATOM 693 N N . LEU A 1 97 ? -11.207 6.901 4.729 1.00 96.38 97 LEU A N 1
ATOM 694 C CA . LEU A 1 97 ? -11.255 7.282 3.317 1.00 96.38 97 LEU A CA 1
ATOM 695 C C . LEU A 1 97 ? -9.868 7.743 2.864 1.00 96.38 97 LEU A C 1
ATOM 697 O O . LEU A 1 97 ? -9.313 8.689 3.418 1.00 96.38 97 LEU A O 1
ATOM 701 N N . GLU A 1 98 ? -9.345 7.109 1.824 1.00 97.19 98 GLU A N 1
ATOM 702 C CA . GLU A 1 98 ? -8.124 7.503 1.129 1.00 97.19 98 GLU A CA 1
ATOM 703 C C . GLU A 1 98 ? -8.463 8.071 -0.255 1.00 97.19 98 GLU A C 1
ATOM 705 O O . GLU A 1 98 ? -9.195 7.461 -1.038 1.00 97.19 98 GLU A O 1
ATOM 710 N N . VAL A 1 99 ? -7.900 9.239 -0.571 1.00 97.31 99 VAL A N 1
ATOM 711 C CA . VAL A 1 99 ? -8.028 9.884 -1.884 1.00 97.31 99 VAL A CA 1
ATOM 712 C C . VAL A 1 99 ? -6.659 9.879 -2.563 1.00 97.31 99 VAL A C 1
ATOM 714 O O . VAL A 1 99 ? -5.758 10.608 -2.155 1.00 97.31 99 VAL A O 1
ATOM 717 N N . GLY A 1 100 ? -6.522 9.055 -3.602 1.00 96.19 100 GLY A N 1
ATOM 718 C CA . GLY A 1 100 ? -5.282 8.783 -4.328 1.00 96.19 100 GLY A CA 1
ATOM 719 C C . GLY A 1 100 ? -4.655 7.445 -3.931 1.00 96.19 100 GLY A C 1
ATOM 720 O O . GLY A 1 100 ? -3.720 7.415 -3.137 1.00 96.19 100 GLY A O 1
ATOM 721 N N . THR A 1 101 ? -5.144 6.342 -4.505 1.00 96.44 101 THR A N 1
ATOM 722 C CA . THR A 1 101 ? -4.640 4.983 -4.227 1.00 96.44 101 THR A CA 1
ATOM 723 C C . THR A 1 101 ? -3.260 4.718 -4.839 1.00 96.44 101 THR A C 1
ATOM 725 O O . THR A 1 101 ? -2.439 4.010 -4.254 1.00 96.44 101 THR A O 1
ATOM 728 N N . TYR A 1 102 ? -2.995 5.254 -6.033 1.00 97.19 102 TYR A N 1
ATOM 729 C CA . TYR A 1 102 ? -1.796 5.010 -6.835 1.00 97.19 102 TYR A CA 1
ATOM 730 C C . TYR A 1 102 ? -1.457 3.514 -6.987 1.00 97.19 102 TYR A C 1
ATOM 732 O O . TYR A 1 102 ? -2.080 2.819 -7.781 1.00 97.19 102 TYR A O 1
ATOM 740 N N . CYS A 1 103 ? -0.480 2.995 -6.239 1.00 97.12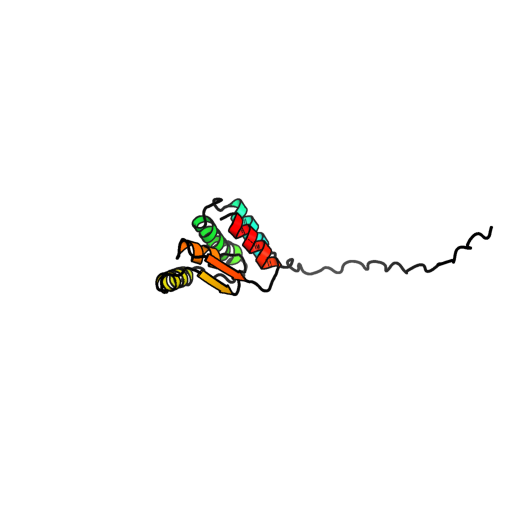 103 CYS A N 1
ATOM 741 C CA . CYS A 1 103 ? -0.094 1.581 -6.261 1.00 97.12 103 CYS A CA 1
ATOM 742 C C . CYS A 1 103 ? -0.570 0.787 -5.031 1.00 97.12 103 CYS A C 1
ATOM 744 O O . CYS A 1 103 ? -0.161 -0.356 -4.858 1.00 97.12 103 CYS A O 1
ATOM 746 N N . GLY A 1 104 ? -1.391 1.380 -4.158 1.00 97.69 104 GLY A N 1
ATOM 747 C CA . GLY A 1 104 ? -1.955 0.737 -2.962 1.00 97.69 104 GLY A CA 1
ATOM 748 C C . GLY A 1 104 ? -1.062 0.765 -1.717 1.00 97.69 104 GLY A C 1
ATOM 749 O O . GLY A 1 104 ? -1.429 0.203 -0.690 1.00 97.69 104 GLY A O 1
ATOM 750 N N . TYR A 1 105 ? 0.102 1.423 -1.772 1.00 97.81 105 TYR A N 1
ATOM 751 C CA . TYR A 1 105 ? 1.058 1.444 -0.657 1.00 97.81 105 TYR A CA 1
ATOM 752 C C . TYR A 1 105 ? 0.470 2.052 0.625 1.00 97.81 105 TYR A C 1
ATOM 754 O O . TYR A 1 105 ? 0.519 1.436 1.687 1.00 97.81 105 TYR A O 1
ATOM 762 N N . SER A 1 106 ? -0.092 3.259 0.545 1.00 97.38 106 SER A N 1
ATOM 763 C CA . SER A 1 106 ? -0.650 3.936 1.719 1.00 97.38 106 SER A CA 1
ATOM 764 C C . SER A 1 106 ? -1.895 3.224 2.251 1.00 97.38 106 SER A C 1
ATOM 766 O O . SER A 1 106 ? -2.059 3.163 3.467 1.00 97.38 106 SER A O 1
ATOM 768 N N . SER A 1 107 ? -2.684 2.568 1.393 1.00 97.75 107 SER A N 1
ATOM 769 C CA . SER A 1 107 ? -3.796 1.712 1.818 1.00 97.75 107 SER A CA 1
ATOM 770 C C . SER A 1 107 ? -3.315 0.544 2.692 1.00 97.75 107 SER A C 1
ATOM 772 O O . SER A 1 107 ? -3.905 0.284 3.739 1.00 97.75 107 SER A O 1
ATOM 774 N N . LEU A 1 108 ? -2.213 -0.127 2.321 1.00 97.94 108 LEU A N 1
ATOM 775 C CA . LEU A 1 108 ? -1.609 -1.184 3.148 1.00 97.94 108 LEU A CA 1
ATOM 776 C C . LEU A 1 108 ? -1.067 -0.634 4.468 1.00 97.94 108 LEU A C 1
ATOM 778 O O . LEU A 1 108 ? -1.276 -1.231 5.523 1.00 97.94 108 LEU A O 1
ATOM 782 N N . ARG A 1 109 ? -0.406 0.529 4.434 1.00 97.69 109 ARG A N 1
ATOM 783 C CA . ARG A 1 109 ? 0.094 1.194 5.649 1.00 97.69 109 ARG A CA 1
ATOM 784 C C . ARG A 1 109 ? -1.036 1.550 6.610 1.00 97.69 109 ARG A C 1
ATOM 786 O O . ARG A 1 109 ? -0.871 1.363 7.813 1.00 97.69 109 ARG A O 1
ATOM 793 N N . LEU A 1 110 ? -2.168 2.025 6.095 1.00 96.62 110 LEU A N 1
ATOM 794 C CA . LEU A 1 110 ? -3.376 2.278 6.879 1.00 96.62 110 LEU A CA 1
ATOM 795 C C . LEU A 1 110 ? -3.925 0.976 7.476 1.00 96.62 110 LEU A C 1
ATOM 797 O O . LEU A 1 110 ? -4.169 0.927 8.678 1.00 96.62 110 LEU A O 1
ATOM 801 N N . ALA A 1 111 ? -4.039 -0.092 6.680 1.00 96.31 111 ALA A N 1
ATOM 802 C CA . ALA A 1 111 ? -4.542 -1.390 7.144 1.00 96.31 111 ALA A CA 1
ATOM 803 C C . ALA A 1 111 ? -3.690 -1.981 8.279 1.00 96.31 111 ALA A C 1
ATOM 805 O O . ALA A 1 111 ? -4.226 -2.531 9.239 1.00 96.31 111 ALA A O 1
ATOM 806 N N . LEU A 1 112 ? -2.367 -1.821 8.187 1.00 96.75 112 LEU A N 1
ATOM 807 C CA . LEU A 1 112 ? -1.422 -2.215 9.232 1.00 96.75 112 LEU A CA 1
ATOM 808 C C . LEU A 1 112 ? -1.511 -1.321 10.476 1.00 96.75 112 LEU A C 1
ATOM 810 O O . LEU A 1 112 ? -1.379 -1.812 11.594 1.00 96.75 112 LEU A O 1
ATOM 814 N N . ALA A 1 113 ? -1.697 -0.011 10.296 1.00 95.81 113 ALA A N 1
ATOM 815 C CA . ALA A 1 113 ? -1.716 0.949 11.397 1.00 95.81 113 ALA A CA 1
ATOM 816 C C . ALA A 1 113 ? -2.985 0.847 12.251 1.00 95.81 113 ALA A C 1
ATOM 818 O O . ALA A 1 113 ? -2.901 1.014 13.469 1.00 95.81 113 ALA A O 1
ATOM 819 N N . VAL A 1 114 ? -4.132 0.576 11.620 1.00 95.00 114 VAL A N 1
ATOM 820 C CA . VAL A 1 114 ? -5.449 0.493 12.270 1.00 95.00 114 VAL A CA 1
ATOM 821 C C . VAL A 1 114 ? -6.183 -0.802 11.893 1.00 95.00 114 VAL A C 1
ATOM 823 O O . VAL A 1 114 ? -7.153 -0.783 11.127 1.00 95.00 114 VAL A O 1
ATOM 826 N N . PRO A 1 115 ? -5.738 -1.956 12.428 1.00 93.81 115 PRO A N 1
ATOM 827 C CA . PRO A 1 115 ? -6.336 -3.247 12.110 1.00 93.81 115 PRO A CA 1
ATOM 828 C C . PRO A 1 115 ? -7.844 -3.278 12.392 1.00 93.81 115 PRO A C 1
ATOM 830 O O . PRO A 1 115 ? -8.306 -2.843 13.445 1.00 93.81 115 PRO A O 1
ATOM 833 N N . GLY A 1 116 ? -8.615 -3.816 11.446 1.00 91.38 116 GLY A N 1
ATOM 834 C CA . GLY A 1 116 ? -10.075 -3.930 11.547 1.00 91.38 116 GLY A CA 1
ATOM 835 C C . GLY A 1 116 ? -10.863 -2.713 11.047 1.00 91.38 116 GLY A C 1
ATOM 836 O O . GLY A 1 116 ? -12.081 -2.816 10.884 1.00 91.38 116 GLY A O 1
ATOM 837 N N . ALA A 1 117 ? -10.208 -1.589 10.739 1.00 93.81 117 ALA A N 1
ATOM 838 C CA . ALA A 1 117 ? -10.868 -0.459 10.091 1.00 93.81 117 ALA A CA 1
ATOM 839 C C . ALA A 1 117 ? -11.256 -0.795 8.639 1.00 93.81 117 ALA A C 1
ATOM 841 O O . ALA A 1 117 ? -10.502 -1.432 7.901 1.00 93.81 117 ALA A O 1
ATOM 842 N N . LYS A 1 118 ? -12.428 -0.326 8.190 1.00 95.19 118 LYS A N 1
ATOM 843 C CA . LYS A 1 118 ? -12.822 -0.420 6.774 1.00 95.19 118 LYS A CA 1
ATOM 844 C C . LYS A 1 118 ? -12.148 0.685 5.968 1.00 95.19 118 LYS A C 1
ATOM 846 O O . LYS A 1 118 ? -12.457 1.855 6.165 1.00 95.19 118 LYS A O 1
ATOM 851 N N . ILE A 1 119 ? -11.271 0.331 5.037 1.00 96.50 119 ILE A N 1
ATOM 852 C CA . ILE A 1 119 ? -10.568 1.312 4.201 1.00 96.50 119 ILE A CA 1
ATOM 853 C C . ILE A 1 119 ? -11.257 1.403 2.841 1.00 96.50 119 ILE A C 1
ATOM 855 O O . ILE A 1 119 ? -11.276 0.440 2.076 1.00 96.50 119 ILE A O 1
ATOM 859 N N . ALA A 1 120 ? -11.820 2.570 2.539 1.00 97.38 120 ALA A N 1
ATOM 860 C CA . ALA A 1 120 ? -12.275 2.933 1.205 1.00 97.38 120 ALA A CA 1
ATOM 861 C C . ALA A 1 120 ? -11.190 3.781 0.536 1.00 97.38 120 ALA A C 1
ATOM 863 O O . ALA A 1 120 ? -10.758 4.783 1.097 1.00 97.38 120 ALA A O 1
ATOM 864 N N . THR A 1 121 ? -10.756 3.394 -0.660 1.00 97.94 121 THR A N 1
ATOM 865 C CA . THR A 1 121 ? -9.736 4.123 -1.420 1.00 97.94 121 THR A CA 1
ATOM 866 C C . THR A 1 121 ? -10.217 4.394 -2.838 1.00 97.94 121 THR A C 1
ATOM 868 O O . THR A 1 121 ? -10.915 3.564 -3.429 1.00 97.94 121 THR A O 1
ATOM 871 N N . ALA A 1 122 ? -9.880 5.566 -3.370 1.00 97.19 122 ALA A N 1
ATOM 872 C CA . ALA A 1 122 ? -10.253 5.984 -4.714 1.00 97.19 122 ALA A CA 1
ATOM 873 C C . ALA A 1 122 ? -9.060 6.589 -5.457 1.00 97.19 122 ALA A C 1
ATOM 875 O O . ALA A 1 122 ? -8.283 7.353 -4.888 1.00 97.19 122 ALA A O 1
ATOM 876 N N . ASP A 1 123 ? -8.963 6.310 -6.755 1.00 98.06 123 ASP A N 1
ATOM 877 C CA . ASP A 1 123 ? -8.034 6.966 -7.672 1.00 98.06 123 ASP A CA 1
ATOM 878 C C . ASP A 1 123 ? -8.789 7.381 -8.938 1.00 98.06 123 ASP A C 1
ATOM 880 O O . ASP A 1 123 ? -9.770 6.742 -9.326 1.00 98.06 123 ASP A O 1
ATOM 884 N N . VAL A 1 124 ? -8.347 8.470 -9.562 1.00 97.56 124 VAL A N 1
ATOM 885 C CA . VAL A 1 124 ? -8.934 8.968 -10.812 1.00 97.56 124 VAL A CA 1
ATOM 886 C C . VAL A 1 124 ? -8.443 8.165 -12.016 1.00 97.56 124 VAL A C 1
ATOM 888 O O . VAL A 1 124 ? -9.137 8.085 -13.028 1.00 97.56 124 VAL A O 1
ATOM 891 N N . ASP A 1 125 ? -7.256 7.563 -11.918 1.00 97.25 125 ASP A N 1
ATOM 892 C CA . ASP A 1 125 ? -6.656 6.797 -13.001 1.00 97.25 125 ASP A CA 1
ATOM 893 C C . ASP A 1 125 ? -7.021 5.302 -12.878 1.00 97.25 125 ASP A C 1
ATOM 895 O O . ASP A 1 125 ? -6.613 4.634 -11.919 1.00 97.25 125 ASP A O 1
ATOM 899 N N . PRO A 1 126 ? -7.751 4.722 -13.850 1.00 97.12 126 PRO A N 1
ATOM 900 C CA . PRO A 1 126 ? -8.139 3.316 -13.795 1.00 97.12 126 PRO A CA 1
ATOM 901 C C . PRO A 1 126 ? -6.942 2.353 -13.843 1.00 97.12 126 PRO A C 1
ATOM 903 O O . PRO A 1 126 ? -7.037 1.252 -13.297 1.00 97.12 126 PRO A O 1
ATOM 906 N N . ALA A 1 127 ? -5.811 2.733 -14.449 1.00 96.88 127 ALA A N 1
ATOM 907 C CA . ALA A 1 127 ? -4.610 1.901 -14.462 1.00 96.88 127 ALA A CA 1
ATOM 908 C C . ALA A 1 127 ? -4.003 1.792 -13.057 1.00 96.88 127 ALA A C 1
ATOM 910 O O . ALA A 1 127 ? -3.651 0.693 -12.627 1.00 96.88 127 ALA A O 1
ATOM 911 N N . HIS A 1 128 ? -3.958 2.897 -12.305 1.00 97.44 128 HIS A N 1
ATOM 912 C CA . HIS A 1 128 ? -3.563 2.879 -10.894 1.00 97.44 128 HIS A CA 1
ATOM 913 C C . HIS A 1 128 ? -4.500 1.998 -10.066 1.00 97.44 128 HIS A C 1
ATOM 915 O O . HIS A 1 128 ? -4.028 1.147 -9.319 1.00 97.44 128 HIS A O 1
ATOM 921 N N . VAL A 1 129 ? -5.820 2.107 -10.263 1.00 98.12 129 VAL A N 1
ATOM 922 C CA . VAL A 1 129 ? -6.792 1.245 -9.566 1.00 98.12 129 VAL A CA 1
ATOM 923 C C . VAL A 1 129 ? -6.516 -0.238 -9.825 1.00 98.12 129 VAL A C 1
ATOM 925 O O . VAL A 1 129 ? -6.534 -1.038 -8.890 1.00 98.12 129 VAL A O 1
ATOM 928 N N . LEU A 1 130 ? -6.249 -0.629 -11.074 1.00 98.25 130 LEU A N 1
ATOM 929 C CA . LEU A 1 130 ? -5.944 -2.023 -11.410 1.00 98.25 130 LEU A CA 1
ATOM 930 C C . LEU A 1 130 ? -4.629 -2.489 -10.781 1.00 98.25 130 LEU A C 1
ATOM 932 O O . LEU A 1 130 ? -4.574 -3.588 -10.232 1.00 98.25 130 LEU A O 1
ATOM 936 N N . ILE A 1 131 ? -3.588 -1.660 -10.818 1.00 98.25 131 ILE A N 1
ATOM 937 C CA . ILE A 1 131 ? -2.291 -1.985 -10.215 1.00 98.25 131 ILE A CA 1
ATOM 938 C C . ILE A 1 131 ? -2.434 -2.131 -8.701 1.00 98.25 131 ILE A C 1
ATOM 940 O O . ILE A 1 131 ? -2.057 -3.165 -8.153 1.00 98.25 131 ILE A O 1
ATOM 944 N N . ALA A 1 132 ? -3.051 -1.151 -8.041 1.00 98.44 132 ALA A N 1
ATOM 945 C CA . ALA A 1 132 ? -3.315 -1.190 -6.612 1.00 98.44 132 ALA A CA 1
ATOM 946 C C . ALA A 1 132 ? -4.136 -2.419 -6.221 1.00 98.44 132 ALA A C 1
ATOM 948 O O . ALA A 1 132 ? -3.772 -3.104 -5.278 1.00 98.44 132 ALA A O 1
ATOM 949 N N . ARG A 1 133 ? -5.192 -2.773 -6.966 1.00 98.44 133 ARG A N 1
ATOM 950 C CA . ARG A 1 133 ? -5.978 -3.990 -6.692 1.00 98.44 133 ARG A CA 1
ATOM 951 C C . ARG A 1 133 ? -5.135 -5.260 -6.712 1.00 98.44 133 ARG A C 1
ATOM 953 O O . ARG A 1 133 ? -5.341 -6.114 -5.861 1.00 98.44 133 ARG A O 1
ATOM 960 N N . ASN A 1 134 ? -4.199 -5.383 -7.651 1.00 98.62 134 ASN A N 1
ATOM 961 C CA . ASN A 1 134 ? -3.313 -6.546 -7.710 1.00 98.62 134 ASN A CA 1
ATOM 962 C C . ASN A 1 134 ? -2.307 -6.554 -6.551 1.00 98.62 134 ASN A C 1
ATOM 964 O O . ASN A 1 134 ? -2.103 -7.599 -5.945 1.00 98.62 134 ASN A O 1
ATOM 968 N N . VAL A 1 135 ? -1.730 -5.398 -6.203 1.00 98.56 135 VAL A N 1
ATOM 969 C CA . VAL A 1 135 ? -0.857 -5.266 -5.023 1.00 98.56 135 VAL A CA 1
ATOM 970 C C . VAL A 1 135 ? -1.612 -5.638 -3.744 1.00 98.56 135 VAL A C 1
ATOM 972 O O . VAL A 1 135 ? -1.122 -6.436 -2.955 1.00 98.56 135 VAL A O 1
ATOM 975 N N . LEU A 1 136 ? -2.818 -5.096 -3.562 1.00 98.25 136 LEU A N 1
ATOM 976 C CA . LEU A 1 136 ? -3.656 -5.321 -2.384 1.00 98.25 136 LEU A CA 1
ATOM 977 C C . LEU A 1 136 ? -4.158 -6.761 -2.272 1.00 98.25 136 LEU A C 1
ATOM 979 O O . LEU A 1 136 ? -4.295 -7.251 -1.164 1.00 98.25 136 LEU A O 1
ATOM 983 N N . ALA A 1 137 ? -4.451 -7.426 -3.392 1.00 98.44 137 ALA A N 1
ATOM 984 C CA . ALA A 1 137 ? -4.871 -8.826 -3.386 1.00 98.44 137 ALA A CA 1
ATOM 985 C C . ALA A 1 137 ? -3.707 -9.799 -3.136 1.00 98.44 137 ALA A C 1
ATOM 987 O O . ALA A 1 137 ? -3.941 -10.933 -2.726 1.00 98.44 137 ALA A O 1
ATOM 988 N N . PHE A 1 138 ? -2.475 -9.384 -3.439 1.00 98.62 138 PHE A N 1
ATOM 989 C CA . PHE A 1 138 ? -1.273 -10.173 -3.178 1.00 98.62 138 PHE A CA 1
ATOM 990 C C . PHE A 1 138 ? -0.777 -10.034 -1.733 1.00 98.62 138 PHE A C 1
ATOM 992 O O . PHE A 1 138 ? -0.214 -10.984 -1.187 1.00 98.62 138 PHE A O 1
ATOM 999 N N . ALA A 1 139 ? -0.949 -8.846 -1.152 1.00 97.25 139 ALA A N 1
ATOM 1000 C CA . ALA A 1 139 ? -0.617 -8.518 0.231 1.00 97.25 139 ALA A CA 1
ATOM 1001 C C . ALA A 1 139 ? -1.501 -9.253 1.241 1.00 97.25 139 ALA A C 1
ATOM 1003 O O . ALA A 1 139 ? -0.955 -9.549 2.322 1.00 97.25 139 ALA A O 1
#

pLDDT: mean 83.25, std 19.33, range [39.0, 98.62]

Foldseek 3Di:
DDDDDDDDDPDDDDDDDDDDDDDDDDDDPPCNLLVVLLVQLVVQFAFPDLPSSLVSSVCCQCPVCVVVVDGDPDCDDPSLVVLLVVLLPDDLAQEDEAEACQQVNSVSSSCVSRPNHHYDYDYPDVVSVVNNVSSVNRD

Organism: NCBI:txid1628268

Secondary structure (DSSP, 8-state):
--PPPPPP------------------PPPTTHHHHHHHHHHHHHSPTT-HHHHHHHHHHIIIIISGGGT-------TTHHHHHHHHHHHSS--SEEEEE--TTSHHHHHHHHHSTT-EEEEE-S-HHHHHHHHHHHHH-

Radius of gyration: 24.18 Å; chains: 1; bounding box: 63×24×74 Å

InterPro domains:
  IPR002935 Class I-like SAM-dependent O-methyltransferase [PF01596] (95-136)
  IPR029063 S-adenosyl-L-methionine-dependent methyltransferase superfamily [G3DSA:3.40.50.150] (31-139)
  IPR029063 S-adenosyl-L-methionine-dependent methyltransferase superfamily [SSF53335] (89-137)

Sequence (139 aa):
MLQPQPRPYAGRMPVRSLGAAGSAGSATAPYSKELRLLLHVLHTATAGSPSSVCENIEGFGSHLLGQSRSWLKLAGGNKAPILTCASQAAPPQTSVLEVGTYCGYSSLRLALAVPGAKIATADVDPAHVLIARNVLAFA